Protein AF-W1TZN8-F1 (afdb_monomer)

InterPro domains:
  IPR011049 Serralysin-like metalloprotease, C-terminal [SSF101967] (2-82)

Organism: NCBI:txid1403945

Mean predicted aligned error: 6.3 Å

Secondary structure (DSSP, 8-state):
-EESTT-EE--TTEEEEEES-EEE--PBPTTS-B---EEEEEESEEEE-SS---------STT-PPEEE--SS-----SS-EES--PPPPTT-

Solvent-accessible surface area (backbone atoms only — not comparable to full-atom values): 5085 Å² total; per-residue (Å²): 88,80,49,59,60,78,43,52,72,77,44,41,73,31,37,39,40,37,35,42,26,38,39,40,59,52,46,63,45,98,88,67,51,51,49,31,59,30,40,38,38,42,64,43,34,40,36,37,42,29,46,33,31,44,40,48,50,68,27,84,48,103,79,66,53,73,29,38,36,53,45,64,54,52,65,39,74,58,69,40,47,59,40,91,57,81,85,79,84,68,93,85,116

pLDDT: mean 76.13, std 11.19, range [51.47, 93.06]

Radius of gyration: 13.75 Å; Cα contacts (8 Å, |Δi|>4): 249; chains: 1; bounding box: 32×24×41 Å

Structure (mmCIF, N/CA/C/O backbone):
data_AF-W1TZN8-F1
#
_entry.id   AF-W1TZN8-F1
#
loop_
_atom_site.group_PDB
_atom_site.id
_atom_site.type_symbol
_atom_site.label_atom_id
_atom_site.label_alt_id
_atom_site.label_comp_id
_atom_site.label_asym_id
_atom_site.label_entity_id
_atom_site.label_seq_id
_atom_site.pdbx_PDB_ins_code
_atom_site.Cartn_x
_atom_site.Cartn_y
_atom_site.Cartn_z
_atom_site.occupancy
_atom_site.B_iso_or_equiv
_atom_site.auth_seq_id
_atom_site.auth_comp_id
_atom_site.auth_asym_id
_atom_site.auth_atom_id
_atom_site.pdbx_PDB_model_num
ATOM 1 N N . MET A 1 1 ? 2.709 9.515 -10.907 1.00 88.94 1 M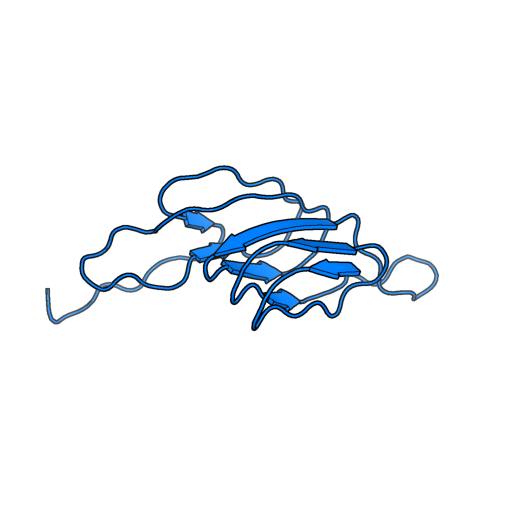ET A N 1
ATOM 2 C CA . MET A 1 1 ? 1.590 10.407 -11.295 1.00 88.94 1 MET A CA 1
ATOM 3 C C . MET A 1 1 ? 0.870 10.857 -10.032 1.00 88.94 1 MET A C 1
ATOM 5 O O . MET A 1 1 ? 0.688 10.028 -9.154 1.00 88.94 1 MET A O 1
ATOM 9 N N . VAL A 1 2 ? 0.494 12.134 -9.917 1.00 91.06 2 VAL A N 1
ATOM 10 C CA . VAL A 1 2 ? -0.211 12.680 -8.739 1.00 91.06 2 VAL A CA 1
ATOM 11 C C . VAL A 1 2 ? -1.471 13.415 -9.191 1.00 91.06 2 VAL A C 1
ATOM 13 O O . VAL A 1 2 ? -1.408 14.183 -10.149 1.00 91.06 2 VAL A O 1
ATOM 16 N N . ILE A 1 3 ? -2.599 13.172 -8.517 1.00 92.75 3 ILE A N 1
ATOM 17 C CA . ILE A 1 3 ? -3.900 13.797 -8.795 1.00 92.75 3 ILE A CA 1
ATOM 18 C C . ILE A 1 3 ? -4.579 14.188 -7.467 1.00 92.75 3 ILE A C 1
ATOM 20 O O . ILE A 1 3 ? -5.087 13.324 -6.758 1.00 92.75 3 ILE A O 1
ATOM 24 N N . GLY A 1 4 ? -4.619 15.484 -7.139 1.00 86.94 4 GLY A N 1
ATOM 25 C CA . GLY A 1 4 ? -5.260 16.029 -5.928 1.00 86.94 4 GLY A CA 1
ATOM 26 C C . GLY A 1 4 ? -4.451 17.156 -5.275 1.00 86.94 4 GLY A C 1
ATOM 27 O O . GLY A 1 4 ? -3.297 17.380 -5.641 1.00 86.94 4 GLY A O 1
ATOM 28 N N . ILE A 1 5 ? -5.056 17.900 -4.340 1.00 86.31 5 ILE A N 1
ATOM 29 C CA . ILE A 1 5 ? -4.420 19.071 -3.707 1.00 86.31 5 ILE A CA 1
ATOM 30 C C . ILE A 1 5 ? -3.577 18.620 -2.509 1.00 86.31 5 ILE A C 1
ATOM 32 O O . ILE A 1 5 ? -4.018 17.801 -1.707 1.00 86.31 5 ILE A O 1
ATOM 36 N N . GLY A 1 6 ? -2.359 19.156 -2.389 1.00 87.81 6 GLY A N 1
ATOM 37 C CA . GLY A 1 6 ? -1.479 18.904 -1.242 1.00 87.81 6 GLY A CA 1
ATOM 38 C C . GLY A 1 6 ? -0.835 17.513 -1.203 1.00 87.81 6 GLY A C 1
ATOM 39 O O . GLY A 1 6 ? -0.184 17.185 -0.218 1.00 87.81 6 GLY A O 1
ATOM 40 N N . SER A 1 7 ? -0.992 16.698 -2.250 1.00 91.69 7 SER A N 1
ATOM 41 C CA . SER A 1 7 ? -0.395 15.359 -2.332 1.00 91.69 7 SER A CA 1
ATOM 42 C C . SER A 1 7 ? 0.982 15.363 -3.005 1.00 91.69 7 SER A C 1
ATOM 44 O O . SER A 1 7 ? 1.228 16.140 -3.928 1.00 91.69 7 SER A O 1
ATOM 46 N N . THR A 1 8 ? 1.875 14.462 -2.591 1.00 91.50 8 THR A N 1
ATOM 47 C CA . THR A 1 8 ? 3.249 14.339 -3.106 1.00 91.50 8 THR A CA 1
ATOM 48 C C . THR A 1 8 ? 3.660 12.876 -3.330 1.00 91.50 8 THR A C 1
ATOM 50 O O . THR A 1 8 ? 3.133 11.952 -2.707 1.00 91.50 8 THR A O 1
ATOM 53 N N . SER A 1 9 ? 4.595 12.641 -4.261 1.00 89.25 9 SER A N 1
ATOM 54 C CA . SER A 1 9 ? 5.185 11.317 -4.500 1.00 89.25 9 SER A CA 1
ATOM 55 C C . SER A 1 9 ? 6.632 11.424 -4.972 1.00 89.25 9 SER A C 1
ATOM 57 O O . SER A 1 9 ? 6.908 12.109 -5.955 1.00 89.25 9 SER A O 1
ATOM 59 N N . GLU A 1 10 ? 7.536 10.698 -4.316 1.00 86.25 10 GLU A N 1
ATOM 60 C CA . GLU A 1 10 ? 8.967 10.642 -4.670 1.00 86.25 10 GLU A CA 1
ATOM 61 C C . GLU A 1 10 ? 9.363 9.349 -5.410 1.00 86.25 10 GLU A C 1
ATOM 63 O O . GLU A 1 10 ? 10.520 9.149 -5.782 1.00 86.25 10 GLU A O 1
ATOM 68 N N . ALA A 1 11 ? 8.413 8.435 -5.615 1.00 75.19 11 ALA A N 1
ATOM 69 C CA . ALA A 1 11 ? 8.667 7.099 -6.140 1.00 75.19 11 ALA A CA 1
ATOM 70 C C . ALA A 1 11 ? 8.498 7.002 -7.669 1.00 75.19 11 ALA A C 1
ATOM 72 O O . ALA A 1 11 ? 7.533 7.517 -8.232 1.00 75.19 11 ALA A O 1
ATOM 73 N N . VAL A 1 12 ? 9.398 6.276 -8.346 1.00 77.56 12 VAL A N 1
ATOM 74 C CA . VAL A 1 12 ? 9.293 5.973 -9.788 1.00 77.56 12 VAL A CA 1
ATOM 75 C C . VAL A 1 12 ? 8.257 4.864 -10.009 1.00 77.56 12 VAL A C 1
ATOM 77 O O . VAL A 1 12 ? 8.232 3.903 -9.242 1.00 77.56 12 VAL A O 1
ATOM 80 N N . ASN A 1 13 ? 7.440 4.991 -11.066 1.00 82.00 13 ASN A N 1
ATOM 81 C CA . ASN A 1 13 ? 6.326 4.095 -11.437 1.00 82.00 13 ASN A CA 1
ATOM 82 C C . ASN A 1 13 ? 5.142 4.062 -10.441 1.00 82.00 13 ASN A C 1
ATOM 84 O O . ASN A 1 13 ? 4.449 3.055 -10.314 1.00 82.00 13 ASN A O 1
ATOM 88 N N . SER A 1 14 ? 4.871 5.177 -9.753 1.00 85.62 14 SER A N 1
ATOM 89 C CA . SER A 1 14 ? 3.750 5.322 -8.811 1.00 85.62 14 SER A CA 1
ATOM 90 C C . SER A 1 14 ? 2.546 6.094 -9.376 1.00 85.62 14 SER A C 1
ATOM 92 O O . SER A 1 14 ? 2.670 6.891 -10.312 1.00 85.62 14 SER A O 1
ATOM 94 N N . THR A 1 15 ? 1.383 5.934 -8.736 1.00 92.31 15 THR A N 1
ATOM 95 C CA . THR A 1 15 ? 0.179 6.768 -8.883 1.00 92.31 15 THR A CA 1
ATOM 96 C C . THR A 1 15 ? -0.385 7.137 -7.504 1.00 92.31 15 THR A C 1
ATOM 98 O O . THR A 1 15 ? -0.613 6.255 -6.684 1.00 92.31 15 THR A O 1
ATOM 101 N N . VAL A 1 16 ? -0.624 8.425 -7.237 1.00 92.69 16 VAL A N 1
ATOM 102 C CA . VAL A 1 16 ? -1.191 8.948 -5.977 1.00 92.69 16 VAL A CA 1
ATOM 103 C C . VAL A 1 16 ? -2.422 9.802 -6.283 1.00 92.69 16 VAL A C 1
ATOM 105 O O . VAL A 1 16 ? -2.351 10.686 -7.137 1.00 92.69 16 VAL A O 1
ATOM 108 N N . ILE A 1 17 ? -3.545 9.543 -5.609 1.00 93.06 17 ILE A N 1
ATOM 109 C CA . ILE A 1 17 ? -4.850 10.172 -5.866 1.00 93.06 17 ILE A CA 1
ATOM 110 C C . ILE A 1 17 ? -5.499 10.630 -4.546 1.00 93.06 17 ILE A C 1
ATOM 112 O O . ILE A 1 17 ? -5.493 9.896 -3.562 1.00 93.06 17 ILE A O 1
ATOM 116 N N . GLY A 1 18 ? -6.094 11.824 -4.518 1.00 89.25 18 GLY A N 1
ATOM 117 C CA . GLY A 1 18 ? -6.764 12.402 -3.342 1.00 89.25 18 GLY A CA 1
ATOM 118 C C . GLY A 1 18 ? -5.950 13.509 -2.665 1.00 89.25 18 GLY A C 1
ATOM 119 O O . GLY A 1 18 ? -4.945 13.960 -3.218 1.00 89.25 18 GLY A O 1
ATOM 120 N N . ASN A 1 19 ? -6.392 13.980 -1.497 1.00 87.50 19 ASN A N 1
ATOM 121 C CA . ASN A 1 19 ? -5.857 15.199 -0.877 1.00 87.50 19 ASN A CA 1
ATOM 122 C C . ASN A 1 19 ? -4.873 14.904 0.260 1.00 87.50 19 ASN A C 1
ATOM 124 O O . ASN A 1 19 ? -5.103 14.008 1.068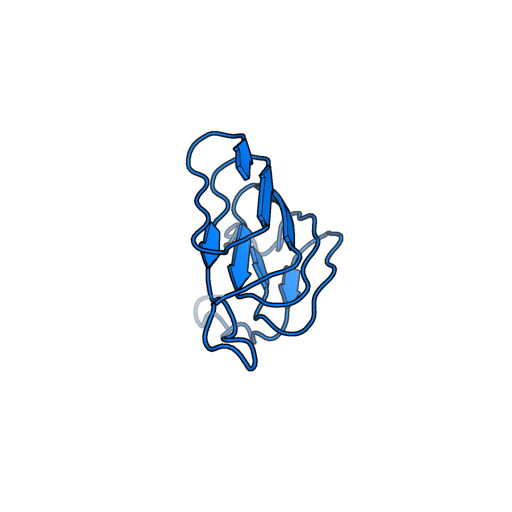 1.00 87.50 19 ASN A O 1
ATOM 128 N N . ASN A 1 20 ? -3.815 15.710 0.355 1.00 89.38 20 ASN A N 1
ATOM 129 C CA . ASN A 1 20 ? -2.824 15.666 1.437 1.00 89.38 20 ASN A CA 1
ATOM 130 C C . ASN A 1 20 ? -2.155 14.291 1.647 1.00 89.38 20 ASN A C 1
ATOM 132 O O . ASN A 1 20 ? -1.813 13.932 2.770 1.00 89.38 20 ASN A O 1
ATOM 136 N N . ASN A 1 21 ? -1.965 13.509 0.582 1.00 89.62 21 ASN A N 1
ATOM 137 C CA . ASN A 1 21 ? -1.301 12.208 0.657 1.00 89.62 21 ASN A CA 1
ATOM 138 C C . ASN A 1 21 ? 0.184 12.325 0.333 1.00 89.62 21 ASN A C 1
ATOM 140 O O . ASN A 1 21 ? 0.560 12.964 -0.647 1.00 89.62 21 ASN A O 1
ATOM 144 N N . THR A 1 22 ? 1.028 11.625 1.075 1.00 91.69 22 THR A N 1
ATOM 145 C CA . THR A 1 22 ? 2.474 11.610 0.853 1.00 91.69 22 THR A CA 1
ATOM 146 C C . THR A 1 22 ? 2.955 10.174 0.658 1.00 91.69 22 THR A C 1
ATOM 148 O O . THR A 1 22 ? 2.798 9.339 1.546 1.00 91.69 22 THR A O 1
ATOM 151 N N . LEU A 1 23 ? 3.530 9.881 -0.516 1.00 89.81 23 LEU A N 1
ATOM 152 C CA . LEU A 1 23 ? 4.208 8.612 -0.810 1.00 89.81 23 LEU A CA 1
ATOM 153 C C . LEU A 1 23 ? 5.724 8.830 -0.900 1.00 89.81 23 LEU A C 1
ATOM 155 O O . LEU A 1 23 ? 6.208 9.439 -1.861 1.00 89.81 23 LEU A O 1
ATOM 159 N N . THR A 1 24 ? 6.464 8.277 0.058 1.00 88.00 24 THR A N 1
ATOM 160 C CA . THR A 1 24 ? 7.927 8.403 0.174 1.00 88.00 24 THR A CA 1
ATOM 161 C C . THR A 1 24 ? 8.606 7.033 0.076 1.00 88.00 24 THR A C 1
ATOM 163 O O . THR A 1 24 ? 7.936 6.008 -0.046 1.00 88.00 24 THR A O 1
ATOM 166 N N . GLY A 1 25 ? 9.943 7.004 0.099 1.00 77.00 25 GLY A N 1
ATOM 167 C CA . GLY A 1 25 ? 10.715 5.765 0.242 1.00 77.00 25 GLY A CA 1
ATOM 168 C C . GLY A 1 25 ? 10.640 4.847 -0.985 1.00 77.00 25 GLY A C 1
ATOM 169 O O . GLY A 1 25 ? 9.661 4.147 -1.223 1.00 77.00 25 GLY A O 1
ATOM 170 N N . GLY A 1 26 ? 11.697 4.820 -1.799 1.00 70.00 26 GLY A N 1
ATOM 171 C CA . GLY A 1 26 ? 11.829 3.876 -2.917 1.00 70.00 26 GLY A CA 1
ATOM 172 C C . GLY A 1 26 ? 12.959 2.884 -2.671 1.00 70.00 26 GLY A C 1
ATOM 173 O O . GLY A 1 26 ? 14.078 3.315 -2.370 1.00 70.00 26 GLY A O 1
ATOM 174 N N . LYS A 1 27 ? 12.716 1.575 -2.837 1.00 71.31 27 LYS A N 1
ATOM 175 C CA . LYS A 1 27 ? 13.809 0.584 -2.774 1.00 71.31 27 LYS A CA 1
ATOM 176 C C . LYS A 1 27 ? 14.630 0.625 -4.062 1.00 71.31 27 LYS A C 1
ATOM 178 O O . LYS A 1 27 ? 14.074 0.718 -5.155 1.00 71.31 27 LYS A O 1
ATOM 183 N N . ARG A 1 28 ? 15.963 0.590 -3.919 1.00 73.38 28 ARG A N 1
ATOM 184 C CA . ARG A 1 28 ? 16.876 0.409 -5.056 1.00 73.38 28 ARG A CA 1
ATOM 185 C C . ARG A 1 28 ? 16.782 -1.030 -5.532 1.00 73.38 28 ARG A C 1
ATOM 187 O O . ARG A 1 28 ? 16.952 -1.954 -4.741 1.00 73.38 28 ARG A O 1
ATOM 194 N N . ASP A 1 29 ? 16.527 -1.174 -6.815 1.00 70.94 29 ASP A N 1
ATOM 195 C CA . ASP A 1 29 ? 16.579 -2.438 -7.521 1.00 70.94 29 ASP A CA 1
ATOM 196 C C . ASP A 1 29 ? 18.044 -2.840 -7.788 1.00 70.94 29 ASP A C 1
ATOM 198 O O . ASP A 1 29 ? 18.979 -2.069 -7.545 1.00 70.94 29 ASP A O 1
ATOM 202 N N . SER A 1 30 ? 18.245 -4.059 -8.282 1.00 78.69 30 SER A N 1
ATOM 203 C CA . SER A 1 30 ? 19.547 -4.654 -8.608 1.00 78.69 30 SER A CA 1
ATOM 204 C C . SER A 1 30 ? 20.369 -3.842 -9.617 1.00 78.69 30 SER A C 1
ATOM 206 O O . SER A 1 30 ? 21.596 -3.890 -9.590 1.00 78.69 30 SER A O 1
ATOM 208 N N . ASP A 1 31 ? 19.715 -3.035 -10.452 1.00 82.31 31 ASP A N 1
ATOM 209 C CA . ASP A 1 31 ? 20.349 -2.096 -11.384 1.00 82.31 31 ASP A CA 1
ATOM 210 C C . ASP A 1 31 ? 20.593 -0.694 -10.783 1.00 82.31 31 ASP A C 1
ATOM 212 O O . ASP A 1 31 ? 21.028 0.229 -11.471 1.00 82.31 31 ASP A O 1
ATOM 216 N N . GLY A 1 32 ? 20.324 -0.520 -9.487 1.00 74.62 32 GLY A N 1
ATOM 217 C CA . GLY A 1 32 ? 20.566 0.706 -8.734 1.00 74.62 32 GLY A CA 1
ATOM 218 C C . GLY A 1 32 ? 19.465 1.764 -8.838 1.00 74.62 32 GLY A C 1
ATOM 219 O O . GLY A 1 32 ? 19.583 2.804 -8.179 1.00 74.62 32 GLY A O 1
ATOM 220 N N . VAL A 1 33 ? 18.398 1.522 -9.605 1.00 75.56 33 VAL A N 1
ATOM 221 C CA . VAL A 1 33 ? 17.284 2.465 -9.781 1.00 75.56 33 VAL A CA 1
ATOM 222 C C . VAL A 1 33 ? 16.245 2.273 -8.678 1.00 75.56 33 VAL A C 1
ATOM 224 O O . VAL A 1 33 ? 15.896 1.153 -8.321 1.00 75.56 33 VAL A O 1
ATOM 227 N N . ARG A 1 34 ? 15.721 3.372 -8.121 1.00 71.94 34 ARG A N 1
ATOM 228 C CA . ARG A 1 34 ? 14.626 3.311 -7.141 1.00 71.94 34 ARG A CA 1
ATOM 229 C C . ARG A 1 34 ? 13.301 3.085 -7.858 1.00 71.94 34 ARG A C 1
ATOM 231 O O . ARG A 1 34 ? 12.890 3.959 -8.613 1.00 71.94 34 ARG A O 1
ATOM 238 N N . ARG A 1 35 ? 12.628 1.959 -7.615 1.0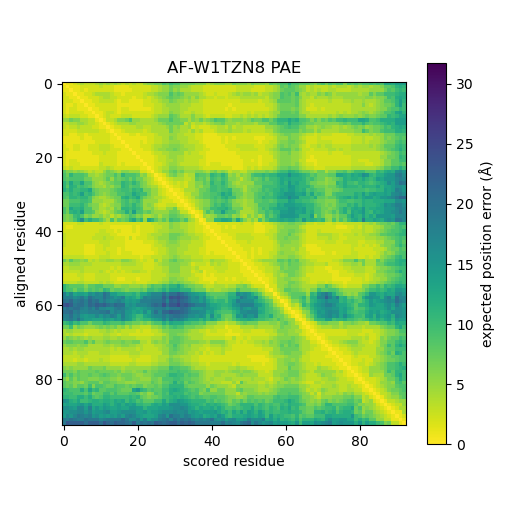0 70.75 35 ARG A N 1
ATOM 239 C CA . ARG A 1 35 ? 11.326 1.646 -8.229 1.00 70.75 35 ARG A CA 1
ATOM 240 C C . ARG A 1 35 ? 10.325 1.188 -7.184 1.00 70.75 35 ARG A C 1
ATOM 242 O O . ARG A 1 35 ? 10.659 0.374 -6.327 1.00 70.75 35 ARG A O 1
ATOM 249 N N . ASN A 1 36 ? 9.089 1.660 -7.322 1.00 74.38 36 ASN A N 1
ATOM 250 C CA . ASN A 1 36 ? 7.939 1.119 -6.610 1.00 74.38 36 ASN A CA 1
ATOM 251 C C . ASN A 1 36 ? 6.857 0.709 -7.627 1.00 74.38 36 ASN A C 1
ATOM 253 O O . ASN A 1 36 ? 6.815 1.233 -8.734 1.00 74.38 36 ASN A O 1
ATOM 257 N N . ASN A 1 37 ? 5.960 -0.202 -7.246 1.00 68.88 37 ASN A N 1
ATOM 258 C CA . ASN A 1 37 ? 4.791 -0.590 -8.047 1.00 68.88 37 ASN A CA 1
ATOM 259 C C . ASN A 1 37 ? 3.514 -0.028 -7.389 1.00 68.88 37 ASN A C 1
ATOM 261 O O . ASN A 1 37 ? 2.717 -0.780 -6.837 1.00 68.88 37 ASN A O 1
ATOM 265 N N . SER A 1 38 ? 3.376 1.304 -7.306 1.00 73.38 38 SER A N 1
ATOM 266 C CA . SER A 1 38 ? 2.439 1.933 -6.356 1.00 73.38 38 SER A CA 1
ATOM 267 C C . SER A 1 38 ? 1.168 2.533 -6.905 1.00 73.38 38 SER A C 1
ATOM 269 O O . SER A 1 38 ? 1.195 3.310 -7.851 1.00 73.38 38 SER A O 1
ATOM 271 N N . ILE A 1 39 ? 0.086 2.315 -6.158 1.00 90.62 39 ILE A N 1
ATOM 272 C CA . ILE A 1 39 ? -1.150 3.096 -6.189 1.00 90.62 39 ILE A CA 1
ATOM 273 C C . ILE A 1 39 ? -1.438 3.565 -4.741 1.00 90.62 39 ILE A C 1
ATOM 275 O O . ILE A 1 39 ? -1.331 2.762 -3.825 1.00 90.62 39 ILE A O 1
ATOM 279 N N . VAL A 1 40 ? -1.754 4.839 -4.490 1.00 91.62 40 VAL A N 1
ATOM 280 C CA . VAL A 1 40 ? -2.173 5.374 -3.168 1.00 91.62 40 VAL A CA 1
ATOM 281 C C . VAL A 1 40 ? -3.404 6.246 -3.373 1.00 91.62 40 VAL A C 1
ATOM 283 O O . VAL A 1 40 ? -3.404 7.088 -4.268 1.00 91.62 40 VAL A O 1
ATOM 286 N N . VAL A 1 41 ? -4.455 6.044 -2.577 1.00 91.50 41 VAL A N 1
ATOM 287 C CA . VAL A 1 41 ? -5.741 6.739 -2.748 1.00 91.50 41 VAL A CA 1
ATOM 288 C C . VAL A 1 41 ? -6.330 7.094 -1.382 1.00 91.50 41 VAL A C 1
ATOM 290 O O . VAL A 1 41 ? -6.423 6.215 -0.538 1.00 91.50 41 VAL A O 1
ATOM 293 N N . GLY A 1 42 ? -6.761 8.335 -1.136 1.00 87.50 42 GLY A N 1
ATOM 294 C CA . GLY A 1 42 ? -7.422 8.695 0.132 1.00 87.50 42 GLY A CA 1
ATOM 295 C C . GLY A 1 42 ? -7.256 10.155 0.546 1.00 87.50 42 GLY A C 1
ATOM 296 O O . GLY A 1 42 ? -7.031 11.019 -0.302 1.00 87.50 42 GLY A O 1
ATOM 297 N N . GLU A 1 43 ? -7.369 10.426 1.845 1.00 85.31 43 GLU A N 1
ATOM 298 C CA . GLU A 1 43 ? -7.100 11.736 2.441 1.00 85.31 43 GLU A CA 1
ATOM 299 C C . GLU A 1 43 ? -6.113 11.594 3.604 1.00 85.31 43 GLU A C 1
ATOM 301 O O . GLU A 1 43 ? -6.289 10.717 4.451 1.00 85.31 43 GLU A O 1
ATOM 306 N N . SER A 1 44 ? -5.117 12.483 3.662 1.00 86.12 44 SER A N 1
ATOM 307 C CA . SER A 1 44 ? -4.188 12.619 4.794 1.00 86.12 44 SER A CA 1
ATOM 308 C C . SER A 1 44 ? -3.440 11.324 5.145 1.00 86.12 44 SER A C 1
ATOM 310 O O . SER A 1 44 ? -3.311 10.960 6.316 1.00 86.12 44 SER A O 1
ATOM 312 N N . LEU A 1 45 ? -2.957 10.614 4.121 1.00 88.00 45 LEU A N 1
ATOM 313 C CA . LEU A 1 45 ? -2.166 9.390 4.266 1.00 88.00 45 LEU A CA 1
ATOM 314 C C . LEU A 1 45 ? -0.663 9.676 4.165 1.00 88.00 45 LEU A C 1
ATOM 316 O O . LEU A 1 45 ? -0.228 10.413 3.280 1.00 88.00 45 LEU A O 1
ATOM 320 N N . GLU A 1 46 ? 0.141 9.007 4.987 1.00 89.19 46 GLU A N 1
ATOM 321 C CA . GLU A 1 46 ? 1.597 8.934 4.821 1.00 89.19 46 GLU A CA 1
ATOM 322 C C . GLU A 1 46 ? 2.026 7.473 4.637 1.00 89.19 46 GLU A C 1
ATOM 324 O O . GLU A 1 46 ? 1.764 6.621 5.490 1.00 89.19 46 GLU A O 1
ATOM 329 N N . VAL A 1 47 ? 2.652 7.178 3.496 1.00 89.44 47 VAL A N 1
ATOM 330 C CA . VAL A 1 47 ? 2.996 5.814 3.071 1.00 89.44 47 VAL A CA 1
ATOM 331 C C . VAL A 1 47 ? 4.457 5.752 2.631 1.00 89.44 47 VAL A C 1
ATOM 333 O O . VAL A 1 47 ? 4.894 6.555 1.805 1.00 89.44 47 VAL A O 1
ATOM 336 N N . GLU A 1 48 ? 5.197 4.764 3.130 1.00 87.62 48 GLU A N 1
ATOM 337 C CA . GLU A 1 48 ? 6.580 4.472 2.727 1.00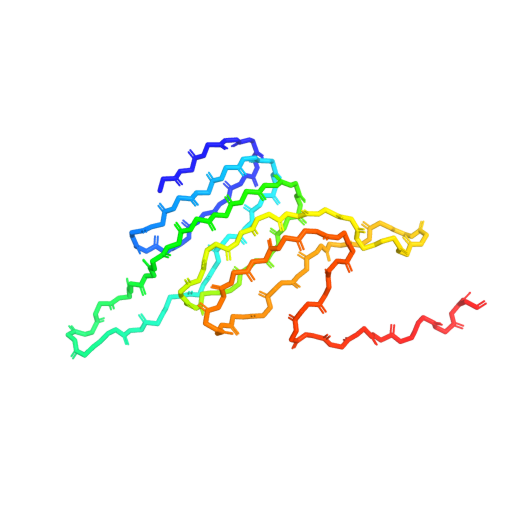 87.62 48 GLU A CA 1
ATOM 338 C C . GLU A 1 48 ? 6.619 3.249 1.767 1.00 87.62 48 GLU A C 1
ATOM 340 O O . GLU A 1 48 ? 5.836 2.307 1.905 1.00 87.62 48 GLU A O 1
ATOM 345 N N . GLY A 1 49 ? 7.457 3.239 0.721 1.00 73.19 49 GLY A N 1
ATOM 346 C CA . GLY A 1 49 ? 7.463 2.159 -0.294 1.00 73.19 49 GLY A CA 1
ATOM 347 C C . GLY A 1 49 ? 8.124 0.853 0.183 1.00 73.19 49 GLY A C 1
ATOM 348 O O . GLY A 1 49 ? 9.002 0.858 1.031 1.00 73.19 49 GLY A O 1
ATOM 349 N N . THR A 1 50 ? 7.791 -0.340 -0.324 1.00 65.81 50 THR A N 1
ATOM 350 C CA . THR A 1 50 ? 7.598 -0.746 -1.730 1.00 65.81 50 THR A CA 1
ATOM 351 C C . THR A 1 50 ? 6.523 -1.854 -1.865 1.00 65.81 50 THR A C 1
ATOM 353 O O . THR A 1 50 ? 6.242 -2.540 -0.900 1.00 65.81 50 THR A O 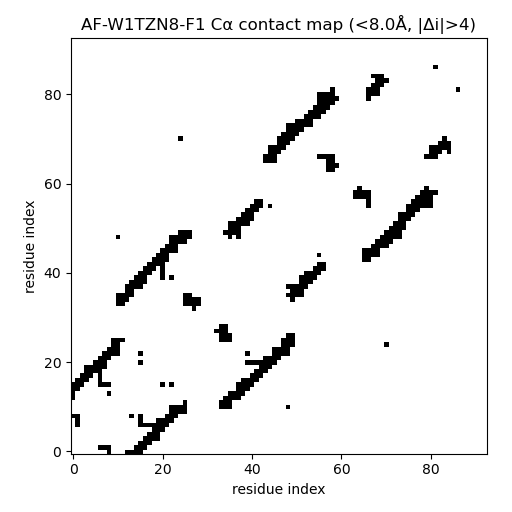1
ATOM 356 N N . HIS A 1 51 ? 5.957 -2.017 -3.066 1.00 68.44 51 HIS A N 1
ATOM 357 C CA . HIS A 1 51 ? 4.819 -2.842 -3.563 1.00 68.44 51 HIS A CA 1
ATOM 358 C C . HIS A 1 51 ? 3.331 -2.559 -3.239 1.00 68.44 51 HIS A C 1
ATOM 360 O O . HIS A 1 51 ? 2.526 -3.130 -3.946 1.00 68.44 51 HIS A O 1
ATOM 366 N N . ASN A 1 52 ? 2.971 -1.590 -2.390 1.00 58.66 52 ASN A N 1
ATOM 367 C CA . ASN A 1 52 ? 1.873 -0.609 -2.601 1.00 58.66 52 ASN A CA 1
ATOM 368 C C . ASN A 1 52 ? 0.485 -1.047 -3.163 1.00 58.66 52 ASN A C 1
ATOM 370 O O . ASN A 1 52 ? 0.132 -2.206 -3.251 1.00 58.66 52 ASN A O 1
ATOM 374 N N . ALA A 1 53 ? -0.367 -0.061 -3.500 1.00 65.56 53 ALA A N 1
ATOM 375 C CA . ALA A 1 53 ? -1.776 -0.068 -3.109 1.00 65.56 53 ALA A CA 1
ATOM 376 C C . ALA A 1 53 ? -1.781 0.236 -1.569 1.00 65.56 53 ALA A C 1
ATOM 378 O O . ALA A 1 53 ? -0.998 -0.324 -0.815 1.00 65.56 53 ALA A O 1
ATOM 379 N N . VAL A 1 54 ? -2.552 1.146 -0.974 1.00 68.88 54 VAL A N 1
ATOM 380 C CA . VAL A 1 54 ? -3.947 1.459 -1.252 1.00 68.88 54 VAL A CA 1
ATOM 381 C C . VAL A 1 54 ? -4.508 2.532 -0.242 1.00 68.88 54 VAL A C 1
ATOM 383 O O . VAL A 1 54 ? -3.770 3.008 0.624 1.00 68.88 54 VAL A O 1
ATOM 386 N N . PHE A 1 55 ? -5.811 2.861 -0.443 1.00 67.31 55 PHE A N 1
ATOM 387 C CA . PHE A 1 55 ? -6.962 3.310 0.405 1.00 67.31 55 PHE A CA 1
ATOM 388 C C . PHE A 1 55 ? -6.784 3.603 1.922 1.00 67.31 55 PHE A C 1
ATOM 390 O O . PHE A 1 55 ? -6.313 2.807 2.724 1.00 67.31 55 PHE A O 1
ATOM 397 N N . GLY A 1 56 ? -7.368 4.724 2.356 1.00 69.56 56 GLY A N 1
ATOM 398 C CA . G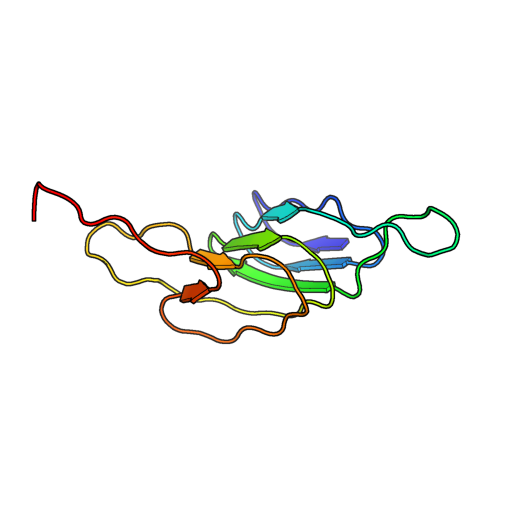LY A 1 56 ? -7.726 5.043 3.756 1.00 69.56 56 GLY A CA 1
ATOM 399 C C . GLY A 1 56 ? -9.085 4.443 4.187 1.00 69.56 56 GLY A C 1
ATOM 400 O O . GLY A 1 56 ? -9.680 3.686 3.428 1.00 69.56 56 GLY A O 1
ATOM 401 N N . THR A 1 57 ? -9.675 4.732 5.360 1.00 67.38 57 THR A N 1
ATOM 402 C CA . THR A 1 57 ? -9.798 6.062 6.001 1.00 67.38 57 THR A CA 1
ATOM 403 C C . THR A 1 57 ? -9.983 6.026 7.533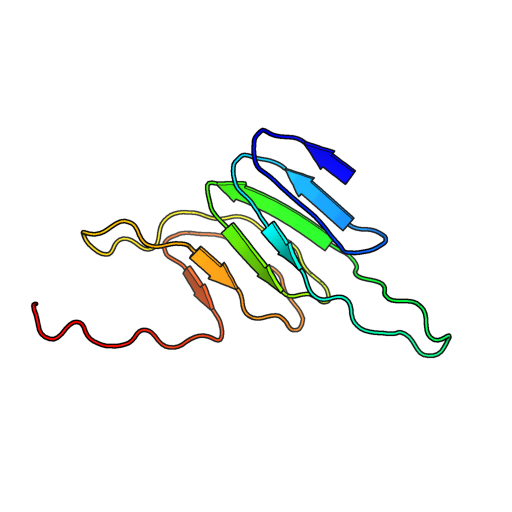 1.00 67.38 57 THR A C 1
ATOM 405 O O . THR A 1 57 ? -10.672 5.158 8.037 1.00 67.38 57 THR A O 1
ATOM 408 N N . ASP A 1 58 ? -9.418 7.027 8.213 1.00 64.06 58 ASP A N 1
ATOM 409 C CA . ASP A 1 58 ? -9.621 7.572 9.580 1.00 64.06 58 ASP A CA 1
ATOM 410 C C . ASP A 1 58 ? -9.353 6.708 10.828 1.00 64.06 58 ASP A C 1
ATOM 412 O O . ASP A 1 58 ? -10.217 5.955 11.286 1.00 64.06 58 ASP A O 1
ATOM 416 N N . TYR A 1 59 ? -8.145 6.856 11.406 1.00 57.97 59 TYR A N 1
ATOM 417 C CA . TYR A 1 59 ? -7.783 6.312 12.727 1.00 57.97 59 TYR A CA 1
ATOM 418 C C . TYR A 1 59 ? -8.518 7.155 13.756 1.00 57.97 59 TYR A C 1
ATOM 420 O O . TYR A 1 59 ? -8.000 8.168 14.217 1.00 57.97 59 TYR A O 1
ATOM 428 N N . MET A 1 60 ? -9.763 6.763 14.052 1.00 55.34 60 MET A N 1
ATOM 429 C CA . MET A 1 60 ? -10.596 7.396 15.072 1.00 55.34 60 MET A CA 1
ATOM 430 C C . MET A 1 60 ? -9.985 7.187 16.464 1.00 55.34 60 MET A C 1
ATOM 432 O O . MET A 1 60 ? -10.439 6.368 17.258 1.00 55.34 60 MET A O 1
ATOM 436 N N . ASN A 1 61 ? -8.979 7.998 16.763 1.00 54.78 61 ASN A N 1
ATOM 437 C CA . ASN A 1 61 ? -8.804 8.588 18.073 1.00 54.78 61 ASN A CA 1
ATOM 438 C C . ASN A 1 61 ? -9.424 9.990 18.023 1.00 54.78 61 ASN A C 1
ATOM 440 O O . ASN A 1 61 ? -9.495 10.615 16.963 1.00 54.78 61 ASN A O 1
ATOM 444 N N . TRP A 1 62 ? -9.912 10.479 19.162 1.00 56.62 62 TRP A N 1
ATOM 445 C CA . TRP A 1 62 ? -10.646 11.748 19.317 1.00 56.62 62 TRP A CA 1
ATOM 446 C C . TRP A 1 62 ? -9.944 12.983 18.701 1.00 56.62 62 TRP A C 1
ATOM 448 O O . TRP A 1 62 ? -10.566 14.030 18.520 1.00 56.62 62 TRP A O 1
ATOM 458 N N . ASP A 1 63 ? -8.661 12.848 18.364 1.00 61.44 63 ASP A N 1
ATOM 459 C CA . ASP A 1 63 ? -7.759 13.850 17.811 1.00 61.44 63 ASP A CA 1
ATOM 460 C C . ASP A 1 63 ? -7.535 13.777 16.282 1.00 61.44 63 ASP A C 1
ATOM 462 O O . ASP A 1 63 ? -6.833 14.640 15.753 1.00 61.44 63 ASP A O 1
ATOM 466 N N . ARG A 1 64 ? -8.134 12.813 15.558 1.00 58.38 64 ARG A N 1
ATOM 467 C CA . ARG A 1 64 ? -8.032 12.665 14.083 1.00 58.38 64 ARG A CA 1
ATOM 468 C C . ARG A 1 64 ? -6.589 12.638 13.556 1.00 58.38 64 ARG A C 1
ATOM 470 O O . ARG A 1 64 ? -6.235 13.365 12.622 1.00 58.38 64 ARG A O 1
ATOM 477 N N . LYS A 1 65 ? -5.721 11.833 14.167 1.00 63.22 65 LYS A N 1
ATOM 478 C CA . LYS A 1 65 ? -4.316 11.730 13.742 1.00 63.22 65 LYS A CA 1
ATOM 479 C C . LYS A 1 65 ? -4.130 11.034 12.381 1.00 63.22 65 LYS A C 1
ATOM 481 O O . LYS A 1 65 ? -4.943 10.230 11.932 1.00 63.22 65 LYS A O 1
ATOM 486 N N . LEU A 1 66 ? -3.013 11.382 11.732 1.00 71.00 66 LEU A N 1
ATOM 487 C CA . LEU A 1 66 ? -2.596 10.947 10.392 1.00 71.00 66 LEU A CA 1
ATOM 488 C C . LEU A 1 66 ? -2.579 9.411 10.260 1.00 71.00 66 LEU A C 1
ATOM 490 O O . LEU A 1 66 ? -2.003 8.729 11.108 1.00 71.00 66 LEU A O 1
ATOM 494 N N . THR A 1 67 ? -3.133 8.868 9.171 1.00 80.00 67 THR A N 1
ATOM 495 C CA . THR A 1 67 ? -3.005 7.433 8.866 1.00 80.00 67 THR A CA 1
ATOM 496 C C . THR A 1 67 ? -1.613 7.155 8.314 1.00 80.00 67 THR A C 1
ATOM 498 O O . THR A 1 67 ? -1.214 7.751 7.310 1.00 80.00 67 THR A O 1
ATOM 501 N N . LYS A 1 68 ? -0.886 6.235 8.954 1.00 84.69 68 LYS A N 1
ATOM 502 C CA . LYS A 1 68 ? 0.481 5.879 8.560 1.00 84.69 68 LYS A CA 1
ATOM 503 C C . LYS A 1 68 ? 0.595 4.419 8.163 1.00 84.69 68 LYS A C 1
ATOM 505 O O . LYS A 1 68 ? 0.090 3.533 8.855 1.00 84.69 68 LYS A O 1
ATOM 510 N N . VAL A 1 69 ? 1.305 4.180 7.069 1.00 86.06 69 VAL A N 1
ATOM 511 C CA . VAL A 1 69 ? 1.625 2.840 6.579 1.00 86.06 69 VAL A CA 1
ATOM 512 C C . VAL A 1 69 ? 3.134 2.749 6.428 1.00 86.06 69 VAL A C 1
ATOM 514 O O . VAL A 1 69 ? 3.709 3.336 5.507 1.00 86.06 69 VAL A O 1
ATOM 517 N N . ALA A 1 70 ? 3.762 2.037 7.364 1.00 82.31 70 ALA A N 1
ATOM 518 C CA . ALA A 1 70 ? 5.172 1.704 7.258 1.00 82.31 70 ALA A CA 1
ATOM 519 C C . ALA A 1 70 ? 5.317 0.779 6.055 1.00 82.31 70 ALA A C 1
ATOM 521 O O . ALA A 1 70 ? 4.459 -0.076 5.817 1.00 82.31 70 ALA A O 1
ATOM 522 N N . GLY A 1 71 ? 6.354 0.999 5.258 1.00 68.69 71 GLY A N 1
ATOM 523 C CA . GLY A 1 71 ? 6.514 0.265 4.017 1.00 68.69 71 GLY A CA 1
ATOM 524 C C . GLY A 1 71 ? 6.718 -1.227 4.231 1.00 68.69 71 GLY A C 1
ATOM 525 O O . GLY A 1 71 ? 6.904 -1.703 5.347 1.00 68.69 71 GLY A O 1
ATOM 526 N N . GLU A 1 72 ? 6.792 -1.915 3.092 1.00 62.31 72 GLU A N 1
ATOM 527 C CA . GLU A 1 72 ? 7.031 -3.354 2.943 1.00 62.31 72 GLU A CA 1
ATOM 528 C C . GLU A 1 72 ? 5.750 -4.210 3.093 1.00 62.31 72 GLU A C 1
ATOM 530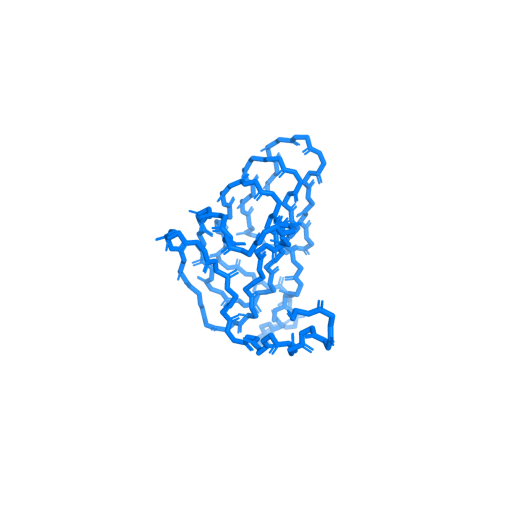 O O . GLU A 1 72 ? 5.149 -4.276 4.149 1.00 62.31 72 GLU A O 1
ATOM 535 N N . GLN A 1 73 ? 5.242 -5.011 2.149 1.00 61.22 73 GLN A N 1
ATOM 536 C CA . GLN A 1 73 ? 5.274 -4.997 0.680 1.00 61.22 73 GLN A CA 1
ATOM 537 C C . GLN A 1 73 ? 3.984 -4.368 0.080 1.00 61.22 73 GLN A C 1
ATOM 539 O O . GLN A 1 73 ? 3.878 -4.218 -1.115 1.00 61.22 73 GLN A O 1
ATOM 544 N N . ASN A 1 74 ? 3.013 -4.029 0.922 1.00 51.47 74 ASN A N 1
ATOM 545 C CA . ASN A 1 74 ? 1.778 -3.247 0.784 1.00 51.47 74 ASN A CA 1
ATOM 546 C C . ASN A 1 74 ? 0.589 -3.674 -0.121 1.00 51.47 74 ASN A C 1
ATOM 548 O O . ASN A 1 74 ? 0.684 -4.144 -1.246 1.00 51.47 74 ASN A O 1
ATOM 552 N N . THR A 1 75 ? -0.581 -3.429 0.469 1.00 69.50 75 THR A N 1
ATOM 553 C CA . THR A 1 75 ? -1.949 -3.250 -0.028 1.00 69.50 75 THR A CA 1
ATOM 554 C C . THR A 1 75 ? -2.731 -2.779 1.230 1.00 69.50 75 THR A C 1
ATOM 556 O O . THR A 1 75 ? -2.572 -3.427 2.255 1.00 69.50 75 THR A O 1
ATOM 559 N N . VAL A 1 76 ? -3.536 -1.706 1.265 1.00 73.69 76 VAL A N 1
ATOM 560 C CA . VAL A 1 76 ? -4.304 -1.233 2.468 1.00 73.69 76 VAL A CA 1
ATOM 561 C C . VAL A 1 76 ? -5.732 -0.679 2.232 1.00 73.69 76 VAL A C 1
ATOM 563 O O . VAL A 1 76 ? -5.924 0.376 1.658 1.00 73.69 76 VAL A O 1
ATOM 566 N N . ILE A 1 77 ? -6.772 -1.298 2.783 1.00 74.19 77 ILE A N 1
ATOM 567 C CA . ILE A 1 77 ? -8.165 -0.801 2.698 1.00 74.19 77 ILE A CA 1
ATOM 568 C C . ILE A 1 77 ? -8.699 -0.543 4.125 1.00 74.19 77 ILE A C 1
ATOM 570 O O . ILE A 1 77 ? -8.297 -1.251 5.037 1.00 74.19 77 ILE A O 1
ATOM 574 N N . GLY A 1 78 ? -9.521 0.498 4.340 1.00 76.44 78 GLY A N 1
ATOM 575 C CA . GLY A 1 78 ? -9.878 1.128 5.639 1.00 76.44 78 GLY A CA 1
ATOM 576 C C . GLY A 1 78 ? -10.605 0.279 6.705 1.00 76.44 78 GLY A C 1
ATOM 577 O O . GLY A 1 78 ? -10.958 -0.865 6.455 1.00 76.44 78 GLY A O 1
ATOM 578 N N . VAL A 1 79 ? -10.911 0.757 7.921 1.00 67.12 79 VAL A N 1
ATOM 579 C CA . VAL A 1 79 ? -11.008 2.110 8.516 1.00 67.12 79 VAL A CA 1
ATOM 580 C C . VAL A 1 79 ? -10.055 2.170 9.723 1.00 67.12 79 VAL A C 1
ATOM 582 O O . VAL A 1 79 ? -9.983 1.212 10.481 1.00 67.12 79 VAL A O 1
ATOM 585 N N . GLY A 1 80 ? -9.352 3.273 9.929 1.00 66.06 80 GLY A N 1
ATOM 586 C CA . GLY A 1 80 ? -8.552 3.506 11.130 1.00 66.06 80 GLY A CA 1
ATOM 587 C C . GLY A 1 80 ? -7.168 2.904 11.232 1.00 66.06 80 GLY A C 1
ATOM 588 O O . GLY A 1 80 ? -6.913 2.054 12.078 1.00 66.06 80 GLY A O 1
ATOM 589 N N . ASN A 1 81 ? -6.232 3.404 10.424 1.00 66.06 81 ASN A N 1
ATOM 590 C CA . ASN A 1 81 ? -4.997 2.670 10.193 1.00 66.06 81 ASN A CA 1
ATOM 591 C C . ASN A 1 81 ? -3.727 3.336 10.741 1.00 66.06 81 ASN A C 1
ATOM 593 O O . ASN A 1 81 ? -3.387 4.477 10.426 1.00 66.06 81 ASN A O 1
ATOM 597 N N . LEU A 1 82 ? -2.983 2.520 11.489 1.00 71.69 82 LEU A N 1
ATOM 598 C CA . LEU A 1 82 ? -1.573 2.691 11.814 1.00 71.69 82 LEU A CA 1
ATOM 599 C C . LEU A 1 82 ? -0.895 1.320 11.618 1.00 71.69 82 LEU A C 1
ATOM 601 O O . LEU A 1 82 ? -0.982 0.445 12.475 1.00 71.69 82 LEU A O 1
ATOM 605 N N . VAL A 1 83 ? -0.310 1.079 10.444 1.00 73.56 83 VAL A N 1
ATOM 606 C CA . VAL A 1 83 ? 0.191 -0.251 10.041 1.00 73.56 83 VAL A CA 1
ATOM 607 C C . VAL A 1 83 ? 1.710 -0.270 10.091 1.00 73.56 83 VAL A C 1
ATOM 609 O O . VAL A 1 83 ? 2.359 0.597 9.511 1.00 73.56 83 VAL A O 1
ATOM 612 N N . GLY A 1 84 ? 2.271 -1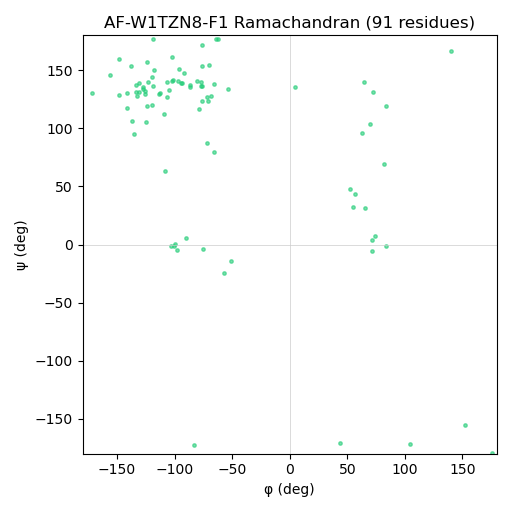.255 10.799 1.00 71.12 84 GLY A N 1
ATOM 613 C CA . GLY A 1 84 ? 3.717 -1.370 11.026 1.00 71.12 84 GLY A CA 1
ATOM 614 C C . GLY A 1 84 ? 4.291 -0.317 11.985 1.00 71.12 84 GLY A C 1
ATOM 615 O O . GLY A 1 84 ? 5.493 -0.301 12.227 1.00 71.12 84 GLY A O 1
ATOM 616 N N . TYR A 1 85 ? 3.434 0.523 12.569 1.00 73.25 85 TYR A N 1
ATOM 617 C CA . TYR A 1 85 ? 3.772 1.491 13.608 1.00 73.25 85 TYR A CA 1
ATOM 618 C C . TYR A 1 85 ? 3.010 1.166 14.897 1.00 73.25 85 TYR A C 1
ATOM 620 O O . TYR A 1 85 ? 1.887 0.665 14.852 1.00 73.25 85 TYR A O 1
ATOM 628 N N . THR A 1 86 ? 3.602 1.506 16.042 1.00 67.81 86 THR A N 1
ATOM 629 C CA . THR A 1 86 ? 2.946 1.437 17.355 1.00 67.81 86 THR A CA 1
ATOM 630 C C . THR A 1 86 ? 2.578 2.847 17.800 1.00 67.81 86 THR A C 1
ATOM 632 O O . THR A 1 86 ? 3.411 3.749 17.726 1.00 67.81 86 THR A O 1
ATOM 635 N N . ALA A 1 87 ? 1.347 3.048 18.272 1.00 68.88 87 ALA A N 1
ATOM 636 C CA . ALA A 1 87 ? 0.943 4.313 18.876 1.00 68.88 87 ALA A CA 1
ATOM 637 C C . ALA A 1 87 ? 1.494 4.428 20.308 1.00 68.88 87 ALA A C 1
ATOM 639 O O . ALA A 1 87 ? 1.418 3.472 21.082 1.00 68.88 87 ALA A O 1
ATOM 640 N N . GLU A 1 88 ? 2.016 5.598 20.676 1.00 67.06 88 GLU A N 1
ATOM 641 C CA . GLU A 1 88 ? 2.330 5.904 22.074 1.00 67.06 88 GLU A CA 1
ATOM 642 C C . GLU A 1 88 ? 1.067 6.325 22.825 1.00 67.06 88 GLU A C 1
ATOM 644 O O . GLU A 1 88 ? 0.211 7.030 22.284 1.00 67.06 88 GLU A O 1
ATOM 649 N N . LYS A 1 89 ? 0.954 5.879 24.082 1.00 65.75 89 LYS A N 1
ATOM 650 C CA . LYS A 1 89 ? -0.153 6.264 24.954 1.00 65.75 89 LYS A CA 1
ATOM 651 C C . LYS A 1 89 ? -0.024 7.743 25.305 1.00 65.75 89 LYS A C 1
ATOM 653 O O . LYS A 1 89 ? 1.005 8.164 25.831 1.00 65.75 89 LYS A O 1
ATOM 658 N N . ASP A 1 90 ? -1.098 8.490 25.089 1.00 66.81 90 ASP A N 1
ATOM 659 C CA . ASP A 1 90 ? -1.205 9.841 25.611 1.00 66.81 90 ASP A CA 1
ATOM 660 C C . ASP A 1 90 ? -1.381 9.782 27.140 1.00 66.81 90 ASP A C 1
ATOM 662 O O . ASP A 1 90 ? -2.266 9.100 27.655 1.00 66.81 90 ASP A O 1
ATOM 666 N N . LEU A 1 91 ? -0.501 10.448 27.892 1.00 74.88 91 LEU A N 1
ATOM 667 C CA . LEU A 1 91 ? -0.587 10.509 29.359 1.00 74.88 91 LEU A CA 1
ATOM 668 C C . LEU A 1 91 ? -1.687 11.466 29.843 1.00 74.88 91 LEU A C 1
ATOM 670 O O . LEU A 1 91 ? -1.885 11.592 31.052 1.00 74.88 91 LEU A O 1
ATOM 674 N N . SER A 1 92 ? -2.348 12.158 28.913 1.00 67.88 92 SER A N 1
ATOM 675 C CA . SER A 1 92 ? -3.448 13.081 29.178 1.00 67.88 92 SER A CA 1
ATOM 676 C C . SER A 1 92 ? -4.851 12.499 28.937 1.00 67.88 92 SER A C 1
ATOM 678 O O . SER A 1 92 ? -5.818 13.213 29.202 1.00 67.88 92 SER A O 1
ATOM 680 N N . ASP A 1 93 ? -4.957 11.227 28.518 1.00 57.81 93 ASP A N 1
ATOM 681 C CA . ASP A 1 93 ? -6.206 10.429 28.526 1.00 57.81 93 ASP A CA 1
ATOM 682 C C . ASP A 1 93 ? -6.603 9.991 29.950 1.00 57.81 93 ASP A C 1
ATOM 684 O O . ASP A 1 93 ? -7.796 10.135 30.309 1.00 57.81 93 ASP A O 1
#

Foldseek 3Di:
DEEEELEDAPAPCEYEYYENEYEEEFDQDPVRDGHANEDEYDYQEYEYDHQYDDEEDFQPDVVGDGAYAYYDHDHDYDDRHDHPDDDDDDPVD

Sequence (93 aa):
MVIGIGSTSEAVNSTVIGNNNTLTGGKRDSDGVRRNNSIVVGESLEVEGTHNAVFGTDYMNWDRKLTKVAGEQNTVIGVGNLVGYTAEKDLSD